Protein AF-A0A2U2AJS0-F1 (afdb_monomer)

Foldseek 3Di:
DDDQQPDWDWDQDPPPRDTDTDGLVVCLVPQWDADPPPRDIDGHPNVVVVVVVVVVVVVVVVVVVVVVVPDD

Mean predicted aligned error: 8.59 Å

Radius of gyration: 16.09 Å; Cα contacts (8 Å, |Δi|>4): 70; chains: 1; bounding box: 41×34×31 Å

Structure (mmCIF, N/CA/C/O backbone):
data_AF-A0A2U2AJS0-F1
#
_entry.id   AF-A0A2U2AJS0-F1
#
loop_
_atom_site.group_PDB
_atom_site.id
_atom_site.type_symbol
_atom_site.label_atom_id
_atom_site.label_alt_id
_atom_site.label_comp_id
_atom_site.label_asym_id
_atom_site.label_entity_id
_atom_site.label_seq_id
_atom_site.pdbx_PDB_ins_code
_atom_site.Cartn_x
_atom_site.Cartn_y
_atom_site.Cartn_z
_atom_site.occupancy
_atom_site.B_iso_or_equiv
_atom_site.auth_seq_id
_atom_site.auth_comp_id
_atom_site.auth_asym_id
_atom_site.auth_atom_id
_atom_site.pdbx_PDB_model_num
ATOM 1 N N . MET A 1 1 ? -21.356 5.413 7.019 1.00 49.38 1 MET A N 1
ATOM 2 C CA . MET A 1 1 ? -19.917 5.675 7.238 1.00 49.38 1 MET A CA 1
ATOM 3 C C . MET A 1 1 ? -19.251 5.647 5.875 1.00 49.38 1 MET A C 1
ATOM 5 O O . MET A 1 1 ? -19.680 4.84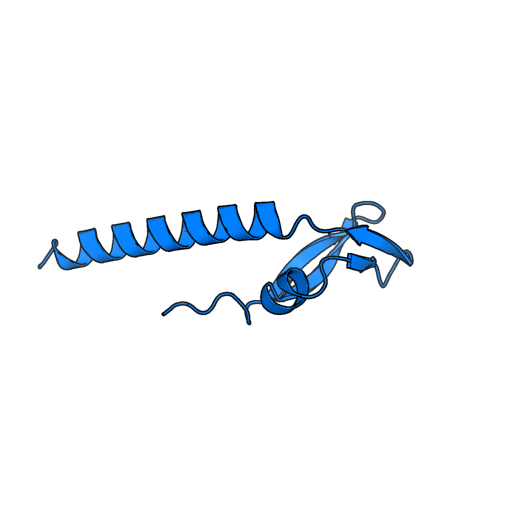2 5.060 1.00 49.38 1 MET A O 1
ATOM 9 N N . LEU A 1 2 ? -18.300 6.540 5.595 1.00 58.00 2 LEU A N 1
ATOM 10 C CA . LEU A 1 2 ? -17.498 6.449 4.371 1.00 58.00 2 LEU A CA 1
ATOM 11 C C . LEU A 1 2 ? -16.584 5.229 4.520 1.00 58.00 2 LEU A C 1
ATOM 13 O O . LEU A 1 2 ? -15.776 5.193 5.440 1.00 58.00 2 LEU A O 1
ATOM 17 N N . ASN A 1 3 ? -16.771 4.206 3.687 1.00 66.50 3 ASN A N 1
ATOM 18 C CA . ASN A 1 3 ? -15.890 3.044 3.658 1.00 66.50 3 ASN A CA 1
ATOM 19 C C . ASN A 1 3 ? -14.837 3.283 2.574 1.00 66.50 3 ASN A C 1
ATOM 21 O O . ASN A 1 3 ? -15.121 3.160 1.388 1.00 66.50 3 ASN A O 1
ATOM 25 N N . LEU A 1 4 ? -13.636 3.672 2.993 1.00 71.12 4 LEU A N 1
ATOM 26 C CA . LEU A 1 4 ? -12.541 3.994 2.080 1.00 71.12 4 LEU A CA 1
ATOM 27 C C . LEU A 1 4 ? -11.797 2.740 1.596 1.00 71.12 4 LEU A C 1
ATOM 29 O O . LEU A 1 4 ? -10.930 2.846 0.739 1.00 71.12 4 LEU A O 1
ATOM 33 N N . ASN A 1 5 ? -12.105 1.555 2.138 1.00 74.25 5 ASN A N 1
ATOM 34 C CA . ASN A 1 5 ? -11.367 0.335 1.807 1.00 74.25 5 ASN A CA 1
ATOM 35 C C . ASN A 1 5 ? -11.609 -0.127 0.368 1.00 74.25 5 ASN A C 1
ATOM 37 O O . ASN A 1 5 ? -10.690 -0.683 -0.222 1.00 74.25 5 ASN A O 1
ATOM 41 N N . ASP A 1 6 ? -12.801 0.126 -0.175 1.00 78.88 6 ASP A N 1
ATOM 42 C CA . ASP A 1 6 ? -13.195 -0.289 -1.526 1.00 78.88 6 ASP A CA 1
ATOM 43 C C . ASP A 1 6 ? -12.913 0.791 -2.580 1.00 78.88 6 ASP A C 1
ATOM 45 O O . ASP A 1 6 ? -13.154 0.580 -3.767 1.00 78.88 6 ASP A O 1
ATOM 49 N N . MET A 1 7 ? -12.409 1.961 -2.166 1.00 76.81 7 MET A N 1
ATOM 50 C CA . MET A 1 7 ? -12.053 3.002 -3.120 1.00 76.81 7 MET A CA 1
ATOM 51 C C . MET A 1 7 ? -10.715 2.680 -3.789 1.00 76.81 7 MET A C 1
ATOM 53 O O . MET A 1 7 ? -9.711 2.504 -3.087 1.00 76.81 7 MET A O 1
ATOM 57 N N . PRO A 1 8 ? -10.687 2.620 -5.133 1.00 81.75 8 PRO A N 1
ATOM 58 C CA . PRO A 1 8 ? -9.445 2.511 -5.870 1.00 81.75 8 PRO A CA 1
ATOM 59 C C . PRO A 1 8 ? -8.669 3.824 -5.746 1.00 81.75 8 PRO A C 1
ATOM 61 O O . PRO A 1 8 ? -9.232 4.914 -5.863 1.00 81.75 8 PRO A O 1
ATOM 64 N N . ILE A 1 9 ? -7.369 3.708 -5.514 1.00 83.44 9 ILE A N 1
ATOM 65 C CA . ILE A 1 9 ? -6.414 4.806 -5.568 1.00 83.44 9 ILE A CA 1
ATOM 66 C C . ILE A 1 9 ? -5.396 4.523 -6.667 1.00 83.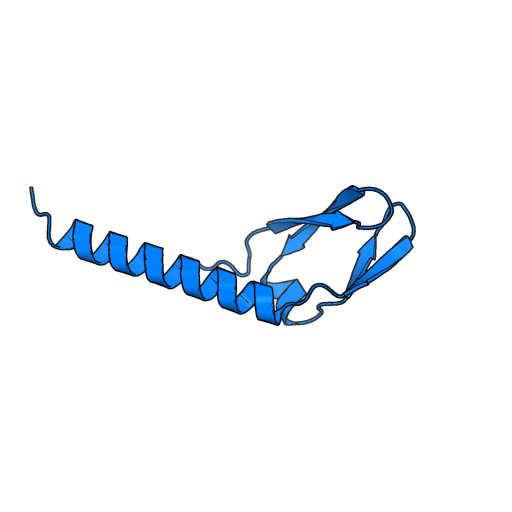44 9 ILE A C 1
ATOM 68 O O . ILE A 1 9 ? -5.019 3.377 -6.908 1.00 83.44 9 ILE A O 1
ATOM 72 N N . GLU A 1 10 ? -4.956 5.580 -7.341 1.00 87.38 10 GLU A N 1
ATOM 73 C CA . GLU A 1 10 ? -3.900 5.487 -8.343 1.00 87.38 10 GLU A CA 1
ATOM 74 C C . GLU A 1 10 ? -2.547 5.710 -7.671 1.00 87.38 10 GLU A C 1
ATOM 76 O O . GLU A 1 10 ? -2.271 6.794 -7.154 1.00 87.38 10 GLU A O 1
ATOM 81 N N . ILE A 1 11 ? -1.693 4.693 -7.694 1.00 85.62 11 ILE A N 1
ATOM 82 C CA . ILE A 1 11 ? -0.338 4.763 -7.155 1.00 85.62 11 ILE A CA 1
ATOM 83 C C . ILE A 1 11 ? 0.644 4.786 -8.324 1.00 85.62 11 ILE A C 1
ATOM 85 O O . ILE A 1 11 ? 0.690 3.826 -9.095 1.00 85.62 11 ILE A O 1
ATOM 89 N N . PRO A 1 12 ? 1.438 5.854 -8.490 1.00 88.06 12 PRO A N 1
ATOM 90 C CA . PRO A 1 12 ? 2.469 5.876 -9.512 1.00 88.06 12 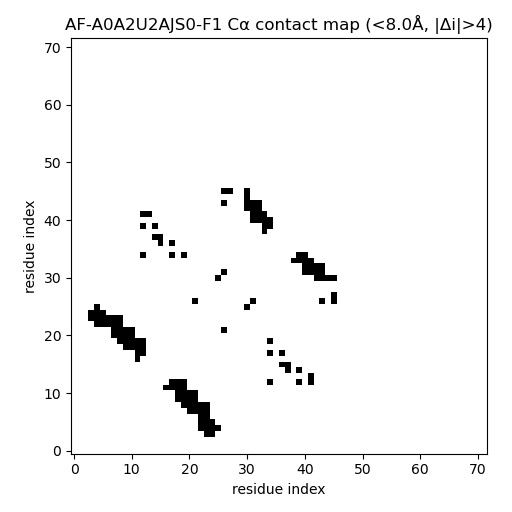PRO A CA 1
ATOM 91 C C . PRO A 1 12 ? 3.595 4.903 -9.149 1.00 88.06 12 PRO A C 1
ATOM 93 O O . PRO A 1 12 ? 4.087 4.885 -8.021 1.00 88.06 12 PRO A O 1
ATOM 96 N N . C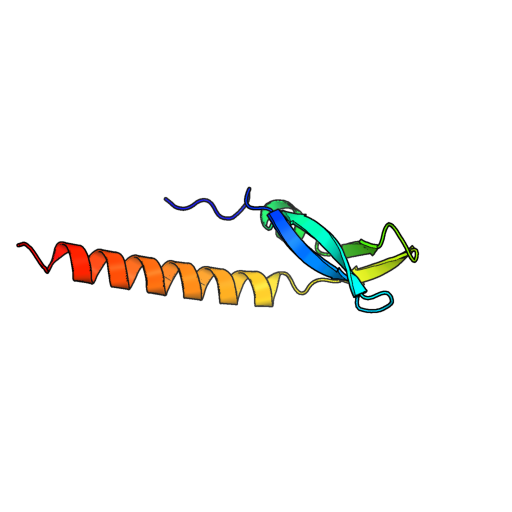YS A 1 13 ? 4.032 4.109 -10.123 1.00 88.56 13 CYS A N 1
ATOM 97 C CA . CYS A 1 13 ? 5.250 3.325 -10.011 1.00 88.56 13 CYS A CA 1
ATOM 98 C C . CYS A 1 13 ? 6.458 4.276 -9.910 1.00 88.56 13 CYS A C 1
ATOM 100 O O . CYS A 1 13 ? 6.604 5.142 -10.772 1.00 88.56 13 CYS A O 1
ATOM 102 N N . PRO A 1 14 ? 7.348 4.117 -8.918 1.00 88.44 14 PRO A N 1
ATOM 103 C CA . PRO A 1 14 ? 8.502 5.003 -8.740 1.00 88.44 14 PRO A CA 1
ATOM 104 C C . PRO A 1 14 ? 9.567 4.862 -9.840 1.00 88.44 14 PRO A C 1
ATOM 106 O O . PRO A 1 14 ? 10.411 5.740 -9.972 1.00 88.44 14 PRO A O 1
ATOM 109 N N . ASP A 1 15 ? 9.526 3.778 -10.619 1.00 92.25 15 ASP A N 1
ATOM 110 C CA . ASP A 1 15 ? 10.488 3.496 -11.687 1.00 92.25 15 ASP A CA 1
ATOM 111 C C . ASP A 1 15 ? 10.001 4.009 -13.054 1.00 92.25 15 ASP A C 1
ATOM 113 O O . ASP A 1 15 ? 10.651 4.836 -13.687 1.00 92.25 15 ASP A O 1
ATOM 117 N N . CYS A 1 16 ? 8.804 3.596 -13.490 1.00 92.44 16 CYS A N 1
ATOM 118 C CA . CYS A 1 16 ? 8.279 3.945 -14.818 1.00 92.44 16 CYS A CA 1
ATOM 119 C C . CYS A 1 16 ? 7.151 4.992 -14.812 1.00 92.44 16 CYS A C 1
ATOM 121 O O . CYS A 1 16 ? 6.612 5.321 -15.868 1.00 92.44 16 CYS A O 1
ATOM 123 N N . SER A 1 17 ? 6.751 5.504 -13.640 1.00 90.81 17 SER A N 1
ATOM 124 C CA . SER A 1 17 ? 5.620 6.436 -13.454 1.00 90.81 17 SER A CA 1
ATOM 125 C C . SER A 1 17 ? 4.248 5.920 -13.912 1.00 90.81 17 SER A C 1
ATOM 127 O O . SER A 1 17 ? 3.269 6.668 -13.904 1.00 90.81 17 SER A O 1
ATOM 129 N N . HIS A 1 18 ? 4.133 4.639 -14.277 1.00 91.50 18 HIS A N 1
ATOM 130 C CA . HIS A 1 18 ? 2.849 4.039 -14.619 1.00 91.50 18 HIS A CA 1
ATOM 131 C C . HIS A 1 18 ? 1.931 3.998 -13.396 1.00 91.50 18 HIS A C 1
ATOM 133 O O . HIS A 1 18 ? 2.360 3.638 -12.301 1.00 91.50 18 HIS A O 1
ATOM 139 N N . LYS A 1 19 ? 0.660 4.350 -13.582 1.00 89.38 19 LYS A N 1
ATOM 140 C CA . LYS A 1 19 ? -0.322 4.383 -12.500 1.00 89.38 19 LYS A CA 1
ATOM 141 C C . LYS A 1 19 ? -0.925 3.003 -12.282 1.00 89.38 19 LYS A C 1
ATOM 143 O O . LYS A 1 19 ? -1.519 2.430 -13.187 1.00 89.38 19 LYS A O 1
ATOM 148 N N . ILE A 1 20 ? -0.801 2.501 -11.065 1.00 89.12 20 ILE A N 1
ATOM 149 C CA . ILE A 1 20 ? -1.375 1.235 -10.628 1.00 89.12 20 ILE A CA 1
ATOM 150 C C . ILE A 1 20 ? -2.652 1.559 -9.859 1.00 89.12 20 ILE A C 1
ATOM 152 O O . ILE A 1 20 ? -2.609 2.288 -8.871 1.00 89.12 20 ILE A O 1
ATOM 156 N N . SER A 1 21 ? -3.787 1.044 -10.327 1.00 89.25 21 SER A N 1
ATOM 157 C CA . SER A 1 21 ? -5.058 1.170 -9.614 1.00 89.25 21 SER A CA 1
ATOM 158 C C . SER A 1 21 ? -5.150 0.066 -8.570 1.00 89.25 21 SER A C 1
ATOM 160 O O . SER A 1 21 ? -5.239 -1.103 -8.934 1.00 89.25 21 SER A O 1
ATOM 162 N N . GLU A 1 22 ? -5.162 0.428 -7.290 1.00 86.94 22 GLU A N 1
ATOM 163 C CA . GLU A 1 22 ? -5.290 -0.542 -6.204 1.00 86.94 22 GLU A CA 1
ATOM 164 C C . GLU A 1 22 ? -6.179 -0.020 -5.072 1.00 86.94 22 GLU A C 1
ATOM 166 O O . GLU A 1 22 ? -6.339 1.184 -4.892 1.00 86.94 22 GLU A O 1
ATOM 171 N N . THR A 1 23 ? -6.794 -0.915 -4.303 1.00 86.88 23 THR A N 1
ATOM 172 C CA . THR A 1 23 ? -7.667 -0.519 -3.190 1.00 86.88 23 THR A CA 1
ATOM 173 C C . THR A 1 23 ? -6.896 -0.326 -1.887 1.00 86.88 23 THR A C 1
ATOM 175 O O . THR A 1 23 ? -5.970 -1.071 -1.556 1.00 86.88 23 THR A O 1
ATOM 178 N N . ILE A 1 24 ? -7.335 0.633 -1.068 1.00 81.44 24 ILE A N 1
ATOM 179 C CA . ILE A 1 24 ? -6.789 0.838 0.285 1.00 81.44 24 ILE A CA 1
ATOM 180 C C . ILE A 1 24 ? -6.920 -0.441 1.129 1.00 81.44 24 ILE A C 1
ATOM 182 O O . ILE A 1 24 ? -6.036 -0.753 1.931 1.00 81.44 24 ILE A O 1
ATOM 186 N N . GLY A 1 25 ? -8.013 -1.193 0.960 1.00 82.56 25 GLY A N 1
ATOM 187 C CA . GLY A 1 25 ? -8.228 -2.467 1.642 1.00 82.56 25 GLY A CA 1
ATOM 188 C C . GLY A 1 25 ? -7.149 -3.503 1.319 1.00 82.56 25 GLY A C 1
ATOM 189 O O . GLY A 1 25 ? -6.649 -4.161 2.236 1.00 82.56 25 GLY A O 1
ATOM 190 N N . ASN A 1 26 ? -6.749 -3.606 0.048 1.00 82.75 26 ASN A N 1
ATOM 191 C CA . ASN A 1 26 ? -5.668 -4.491 -0.386 1.00 82.75 26 ASN A CA 1
ATOM 192 C C . ASN A 1 26 ? -4.317 -4.026 0.153 1.00 82.75 26 ASN A C 1
ATOM 194 O O . ASN A 1 26 ? -3.613 -4.827 0.759 1.00 82.75 26 ASN A O 1
ATOM 198 N N . LEU A 1 27 ? -4.004 -2.732 0.060 1.00 82.25 27 LEU A N 1
ATOM 199 C CA . LEU A 1 27 ? -2.730 -2.170 0.534 1.00 82.25 27 LEU A CA 1
ATOM 200 C C . LEU A 1 27 ? -2.523 -2.332 2.044 1.00 82.25 27 LEU A C 1
ATOM 202 O O . LEU A 1 27 ? -1.399 -2.513 2.508 1.00 82.25 27 LEU A O 1
ATOM 206 N N . LYS A 1 28 ? -3.608 -2.311 2.829 1.00 76.94 28 LYS A N 1
ATOM 207 C CA . LYS A 1 28 ? -3.560 -2.603 4.272 1.00 76.94 28 LYS A CA 1
ATOM 208 C C . LYS A 1 28 ? -3.178 -4.054 4.573 1.00 76.94 28 LYS A C 1
ATOM 210 O O . LYS A 1 28 ? -2.577 -4.296 5.616 1.00 76.94 28 LYS A O 1
ATOM 215 N N . LYS A 1 29 ? -3.573 -5.004 3.717 1.00 82.38 29 LYS A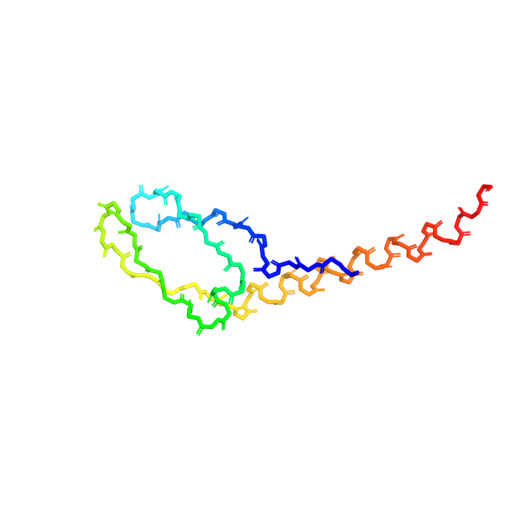 N 1
ATOM 216 C CA . LYS A 1 29 ? -3.308 -6.444 3.888 1.00 82.38 29 LYS A CA 1
ATOM 217 C C . LYS A 1 29 ? -1.976 -6.856 3.269 1.00 82.38 29 LYS A C 1
ATOM 219 O O . LYS A 1 29 ? -1.236 -7.619 3.878 1.00 82.38 29 LYS A O 1
ATOM 224 N N . ASN A 1 30 ? -1.690 -6.350 2.075 1.00 83.00 30 ASN A N 1
ATOM 225 C CA . ASN A 1 30 ? -0.477 -6.601 1.321 1.00 83.00 30 ASN A CA 1
ATOM 226 C C . ASN A 1 30 ? 0.071 -5.267 0.778 1.00 83.00 30 ASN A C 1
ATOM 228 O O . ASN A 1 30 ? -0.412 -4.776 -0.241 1.00 83.00 30 ASN A O 1
ATOM 232 N N . PRO A 1 31 ? 1.059 -4.658 1.456 1.00 83.25 31 PRO A N 1
ATOM 233 C CA . PRO A 1 31 ? 1.617 -3.367 1.060 1.00 83.25 31 PRO A CA 1
ATOM 234 C C . PRO A 1 31 ? 2.596 -3.456 -0.119 1.00 83.25 31 PRO A C 1
ATOM 236 O O . PRO A 1 31 ? 3.108 -2.428 -0.554 1.00 83.25 31 PRO A O 1
ATOM 239 N N . THR A 1 32 ? 2.919 -4.655 -0.603 1.00 88.00 32 THR A N 1
ATOM 240 C CA . THR A 1 32 ? 3.853 -4.836 -1.716 1.00 88.00 32 THR A CA 1
ATOM 241 C C . THR A 1 32 ? 3.092 -4.818 -3.032 1.00 88.00 32 THR A C 1
ATOM 243 O O . THR A 1 32 ? 2.206 -5.644 -3.245 1.00 88.00 32 THR A O 1
ATOM 246 N N . LEU A 1 33 ? 3.465 -3.896 -3.915 1.00 88.12 33 LEU A N 1
ATOM 247 C CA . LEU A 1 33 ? 2.958 -3.809 -5.276 1.00 88.12 33 LEU A CA 1
ATOM 248 C C . LEU A 1 33 ? 4.046 -4.177 -6.268 1.00 88.12 33 LEU A C 1
ATOM 250 O O . LEU A 1 33 ? 5.210 -3.824 -6.090 1.00 88.12 33 LEU A O 1
ATOM 254 N N . GLU A 1 34 ? 3.636 -4.837 -7.341 1.00 91.19 34 GLU A N 1
ATOM 255 C CA . GLU A 1 34 ? 4.455 -5.051 -8.523 1.00 91.19 34 GLU A CA 1
ATOM 256 C C . GLU A 1 34 ? 3.889 -4.214 -9.663 1.00 91.19 34 GLU A C 1
ATOM 258 O O . GLU A 1 34 ? 2.686 -4.237 -9.931 1.00 91.19 34 GLU A O 1
ATOM 263 N N . CYS A 1 35 ? 4.748 -3.448 -10.331 1.00 91.38 35 CYS A N 1
ATOM 264 C CA . CYS A 1 35 ? 4.329 -2.719 -11.511 1.00 91.38 35 CYS A CA 1
ATOM 265 C C . CYS A 1 35 ? 4.107 -3.687 -12.683 1.00 91.38 35 CYS A C 1
ATOM 267 O O . CYS A 1 35 ? 5.068 -4.319 -13.117 1.00 91.38 35 CYS A O 1
ATOM 269 N N . PRO A 1 36 ? 2.904 -3.741 -13.286 1.00 90.81 36 PRO A N 1
ATOM 270 C CA . PRO A 1 36 ? 2.632 -4.637 -14.411 1.00 90.81 36 PRO A CA 1
ATOM 271 C C . PRO A 1 36 ? 3.349 -4.227 -15.709 1.00 90.81 36 PRO A C 1
ATOM 273 O O . PRO A 1 36 ? 3.313 -4.969 -16.685 1.00 90.81 36 PRO A O 1
ATOM 276 N N . VAL A 1 37 ? 3.967 -3.038 -15.744 1.00 92.56 37 VAL A N 1
ATOM 277 C CA . VAL A 1 37 ? 4.643 -2.497 -16.933 1.00 92.56 37 VAL A CA 1
ATOM 278 C C . VAL A 1 37 ? 6.148 -2.728 -16.886 1.00 92.56 37 VAL A C 1
ATOM 280 O O . VAL A 1 37 ? 6.707 -3.242 -17.849 1.00 92.56 37 VAL A O 1
ATOM 283 N N . CYS A 1 38 ? 6.815 -2.354 -15.790 1.00 92.19 38 CYS A N 1
ATOM 284 C CA . CYS A 1 38 ? 8.271 -2.498 -15.671 1.00 92.19 38 CYS A CA 1
ATOM 285 C C . CYS A 1 38 ? 8.715 -3.655 -14.764 1.00 92.19 38 CYS A C 1
ATOM 287 O O . CYS A 1 38 ? 9.908 -3.926 -14.675 1.00 92.19 38 CYS A O 1
ATOM 289 N N . GLY A 1 39 ? 7.786 -4.326 -14.075 1.00 92.50 39 GLY A N 1
ATOM 290 C CA . GLY A 1 39 ? 8.101 -5.391 -13.117 1.00 92.50 39 GLY A CA 1
ATOM 291 C C . GLY A 1 39 ? 8.722 -4.894 -11.807 1.00 92.50 39 GLY A C 1
ATOM 292 O O . GLY A 1 39 ? 9.106 -5.701 -10.964 1.00 92.50 39 GLY A O 1
ATOM 293 N N . PHE A 1 40 ? 8.838 -3.575 -11.605 1.00 92.12 40 PHE A N 1
ATOM 294 C CA . PHE A 1 40 ? 9.404 -3.024 -10.376 1.00 92.12 40 PHE A CA 1
ATOM 295 C C . PHE A 1 40 ? 8.493 -3.323 -9.183 1.00 92.12 40 PHE A C 1
ATOM 297 O O . PHE A 1 40 ? 7.332 -2.900 -9.159 1.00 92.12 40 PHE A O 1
ATOM 304 N N . GLN A 1 41 ? 9.029 -4.028 -8.187 1.00 92.00 41 GLN A N 1
ATOM 305 C CA . GLN A 1 41 ? 8.348 -4.278 -6.922 1.00 92.00 41 GLN A CA 1
ATOM 306 C C . GLN A 1 41 ? 8.701 -3.202 -5.902 1.00 92.00 41 GLN A C 1
ATOM 308 O O . GLN A 1 41 ? 9.871 -2.924 -5.644 1.00 92.00 41 GLN A O 1
ATOM 313 N N . PHE A 1 42 ? 7.682 -2.614 -5.286 1.00 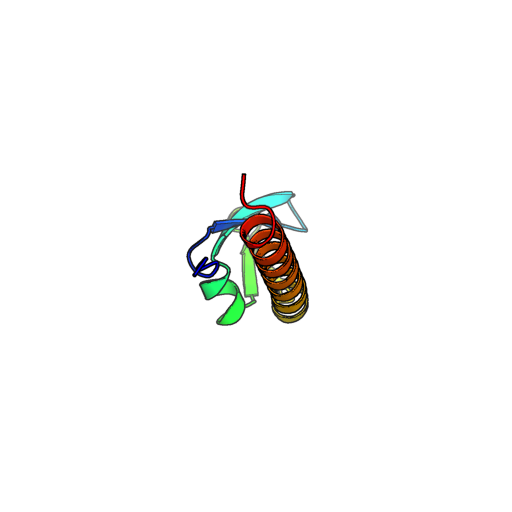88.38 42 PHE A N 1
ATOM 314 C CA . PHE A 1 42 ? 7.852 -1.589 -4.269 1.00 88.38 42 PHE A CA 1
ATOM 315 C C . PHE A 1 42 ? 6.833 -1.737 -3.152 1.00 88.38 42 PHE A C 1
ATOM 317 O O . PHE A 1 42 ? 5.704 -2.188 -3.345 1.00 88.38 42 PHE A O 1
ATOM 324 N N . LYS A 1 43 ? 7.252 -1.349 -1.949 1.00 86.69 43 LYS A N 1
ATOM 325 C CA . LYS A 1 43 ? 6.404 -1.384 -0.766 1.00 86.69 43 LYS A CA 1
ATOM 326 C C . LYS A 1 43 ? 5.774 -0.016 -0.559 1.00 86.69 43 LYS A C 1
ATOM 328 O O . LYS A 1 43 ? 6.473 0.973 -0.361 1.00 86.69 43 LYS A O 1
ATOM 333 N N . VAL A 1 44 ? 4.453 0.024 -0.562 1.00 81.38 44 VAL A N 1
ATOM 334 C CA . VAL A 1 44 ? 3.679 1.192 -0.156 1.00 81.38 44 VAL A CA 1
ATOM 335 C C . VAL A 1 44 ? 3.644 1.216 1.368 1.00 81.38 44 VAL A C 1
ATOM 337 O O . VAL A 1 44 ? 3.275 0.226 2.003 1.00 81.38 44 VAL A O 1
ATOM 340 N N . ASN A 1 45 ? 4.038 2.331 1.982 1.00 75.81 45 ASN A N 1
ATOM 341 C CA . ASN A 1 45 ? 3.943 2.478 3.430 1.00 75.81 45 ASN A CA 1
ATOM 342 C C . ASN A 1 45 ? 2.468 2.614 3.844 1.00 75.81 45 ASN A C 1
ATOM 344 O O . ASN A 1 45 ? 1.898 3.704 3.895 1.00 75.81 45 ASN A O 1
ATOM 348 N N . ALA A 1 46 ? 1.829 1.475 4.110 1.00 69.69 46 ALA A N 1
ATOM 349 C CA . ALA A 1 46 ? 0.423 1.420 4.482 1.00 69.69 46 ALA A CA 1
ATOM 350 C C . ALA A 1 46 ? 0.128 2.119 5.819 1.00 69.69 46 ALA A C 1
ATOM 352 O O . ALA A 1 46 ? -1.029 2.455 6.071 1.00 69.69 46 ALA A O 1
ATOM 353 N N . ASP A 1 47 ? 1.130 2.345 6.673 1.00 70.19 47 ASP A N 1
ATOM 354 C CA . ASP A 1 47 ? 0.936 3.012 7.960 1.00 70.19 47 ASP A CA 1
ATOM 355 C C . ASP A 1 47 ? 0.824 4.535 7.795 1.00 70.19 47 ASP A C 1
ATOM 357 O O . ASP A 1 47 ? -0.144 5.116 8.285 1.00 70.19 47 ASP A O 1
ATOM 361 N N . GLU A 1 48 ? 1.679 5.160 6.978 1.00 69.50 48 GLU A N 1
ATOM 362 C CA . GLU A 1 48 ? 1.513 6.571 6.571 1.00 69.50 48 GLU A CA 1
ATOM 363 C C . GLU A 1 48 ? 0.186 6.805 5.832 1.00 69.50 48 GLU A C 1
ATOM 365 O O . GLU A 1 48 ? -0.493 7.821 6.028 1.00 69.50 48 GLU A O 1
ATOM 370 N N . LEU A 1 49 ? -0.234 5.830 5.018 1.00 71.69 49 LEU A N 1
ATOM 371 C CA . LEU A 1 49 ? -1.515 5.884 4.321 1.00 71.69 49 LEU A CA 1
ATOM 372 C C . LEU A 1 49 ? -2.694 5.827 5.309 1.00 71.69 49 LEU A C 1
ATOM 374 O O . LEU A 1 49 ? -3.641 6.604 5.185 1.00 71.69 49 LEU A O 1
ATOM 378 N N . LYS A 1 50 ? -2.640 4.945 6.319 1.00 71.44 50 LYS A N 1
ATOM 379 C CA . LYS A 1 50 ? -3.664 4.855 7.378 1.00 71.44 50 LYS A CA 1
ATOM 380 C C . LYS A 1 50 ? -3.766 6.146 8.182 1.00 71.44 50 LYS A C 1
ATOM 382 O O . LYS A 1 50 ? -4.883 6.567 8.477 1.00 71.44 50 LYS A O 1
ATOM 387 N N . GLU A 1 51 ? -2.645 6.757 8.551 1.00 75.25 51 GLU A N 1
ATOM 388 C CA . GLU A 1 51 ? -2.640 8.006 9.320 1.00 75.25 5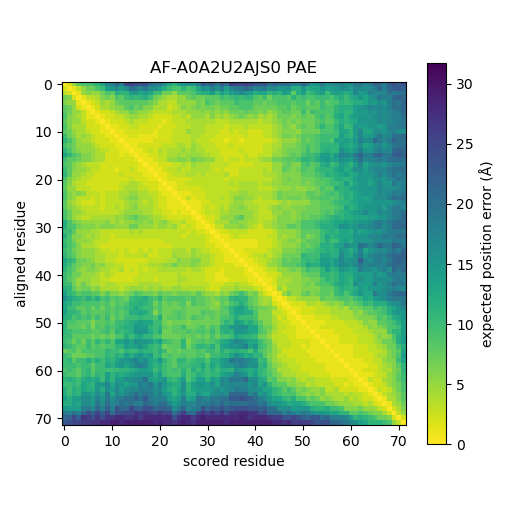1 GLU A CA 1
ATOM 389 C C . GLU A 1 51 ? -3.241 9.167 8.526 1.00 75.25 51 GLU A C 1
ATOM 391 O O . GLU A 1 51 ? -4.103 9.892 9.035 1.00 75.25 51 GLU A O 1
ATOM 396 N N . SER A 1 52 ? -2.866 9.290 7.252 1.00 73.44 52 SER A N 1
ATOM 397 C CA . SER A 1 52 ? -3.410 10.306 6.346 1.00 73.44 52 SER A CA 1
ATOM 398 C C . SER A 1 52 ? -4.918 10.128 6.136 1.00 73.44 52 SER A C 1
ATOM 400 O O . SER A 1 52 ? -5.688 11.086 6.224 1.00 73.44 52 SER A O 1
ATOM 402 N N . ILE A 1 53 ? -5.368 8.882 5.951 1.00 77.81 53 ILE A N 1
ATOM 403 C CA . ILE A 1 53 ? -6.789 8.534 5.838 1.00 77.81 53 ILE A CA 1
ATOM 404 C C . ILE A 1 53 ? -7.554 8.869 7.122 1.00 77.81 53 ILE A C 1
ATOM 406 O O . ILE A 1 53 ? -8.599 9.514 7.066 1.00 77.81 53 ILE A O 1
ATOM 410 N N . LYS A 1 54 ? -7.035 8.463 8.285 1.00 79.56 54 LYS A N 1
ATOM 411 C CA . LYS A 1 54 ? -7.662 8.730 9.586 1.00 79.56 54 LYS A CA 1
ATOM 412 C C . LYS A 1 54 ? -7.805 10.232 9.829 1.00 79.56 54 LYS A C 1
ATOM 414 O O . LYS A 1 54 ? -8.825 10.682 10.348 1.00 79.56 54 LYS A O 1
ATOM 419 N N . SER A 1 55 ? -6.806 11.005 9.413 1.00 79.06 55 SER A N 1
ATOM 420 C CA . SER A 1 55 ? -6.828 12.466 9.491 1.00 79.06 55 SER A CA 1
ATOM 421 C C . SER A 1 55 ? -7.929 13.051 8.601 1.00 79.06 55 SER A C 1
ATOM 423 O O . SER A 1 55 ? -8.732 13.857 9.070 1.00 79.06 55 SER A O 1
ATOM 425 N N . ALA A 1 56 ? -8.056 12.576 7.357 1.00 77.31 56 ALA A N 1
ATOM 426 C CA . ALA A 1 56 ? -9.138 12.976 6.457 1.00 77.31 56 ALA A CA 1
ATOM 427 C C . ALA A 1 56 ? -10.533 12.602 7.003 1.00 77.31 56 ALA A C 1
ATOM 429 O O . ALA A 1 56 ? -11.450 13.426 6.979 1.00 77.31 56 ALA A O 1
ATOM 430 N N . GLU A 1 57 ? -10.703 11.399 7.564 1.00 81.25 57 GLU A N 1
ATOM 431 C CA . GLU A 1 57 ? -11.950 10.974 8.217 1.00 81.25 57 GLU A CA 1
ATOM 432 C C . GLU A 1 57 ? -12.310 11.870 9.412 1.00 81.25 57 GLU A C 1
ATOM 434 O O . GLU A 1 57 ? -13.477 12.235 9.585 1.00 81.25 57 GLU A O 1
ATOM 439 N N . MET A 1 58 ? -11.326 12.259 10.231 1.00 82.38 58 MET A N 1
ATOM 440 C CA . MET A 1 58 ? -11.535 13.191 11.343 1.00 82.38 58 MET A CA 1
ATOM 441 C C . MET A 1 58 ? -11.986 14.567 10.852 1.00 82.38 58 MET A C 1
ATOM 443 O O . MET A 1 58 ? -12.979 15.087 11.363 1.00 82.38 58 MET A O 1
ATOM 447 N N . MET A 1 59 ? -11.319 15.127 9.839 1.00 80.44 59 MET A N 1
ATOM 448 C CA . MET A 1 59 ? -11.686 16.423 9.256 1.00 80.44 59 MET A CA 1
ATOM 449 C C . MET A 1 59 ? -13.112 16.404 8.690 1.00 80.44 59 MET A C 1
ATOM 451 O O . MET A 1 59 ? -13.902 17.307 8.964 1.00 80.44 59 MET A O 1
ATOM 455 N N . LEU A 1 60 ? -13.488 15.347 7.963 1.00 82.44 60 LEU A N 1
ATOM 456 C CA . LEU A 1 60 ? -14.843 15.186 7.424 1.00 82.44 60 LEU A CA 1
ATOM 457 C C . LEU A 1 60 ? -15.901 15.064 8.530 1.00 82.44 60 LEU A C 1
ATOM 459 O O . LEU A 1 60 ? -16.986 15.638 8.420 1.00 82.44 60 LEU A O 1
ATOM 4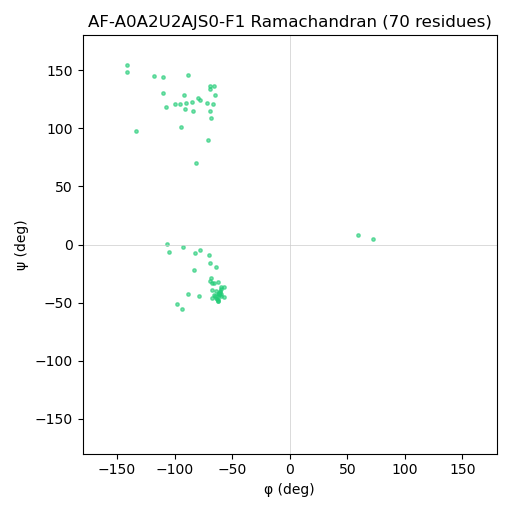63 N N . ASN A 1 61 ? -15.596 14.347 9.614 1.00 81.94 61 ASN A N 1
ATOM 464 C CA . ASN A 1 61 ? -16.495 14.237 10.761 1.00 81.94 61 ASN A CA 1
ATOM 465 C C . ASN A 1 61 ? -16.651 15.568 11.507 1.00 81.94 61 ASN A C 1
ATOM 467 O O . ASN A 1 61 ? -17.769 15.909 11.900 1.00 81.94 61 ASN A O 1
ATOM 471 N N . GLN A 1 62 ? -15.570 16.337 11.664 1.00 83.12 62 GLN A N 1
ATOM 472 C CA . GLN A 1 62 ? -15.617 17.682 12.242 1.00 83.12 62 GLN A CA 1
ATOM 473 C C . GLN A 1 62 ? -16.466 18.624 11.387 1.00 83.12 62 GLN A C 1
ATOM 475 O O . GLN A 1 62 ? -17.384 19.253 11.910 1.00 83.12 62 GLN A O 1
ATOM 480 N N . LEU A 1 63 ? -16.240 18.653 10.069 1.00 82.75 63 LEU A N 1
ATOM 481 C CA . LEU A 1 63 ? -17.051 19.435 9.132 1.00 82.75 63 LEU A CA 1
ATOM 482 C C . LEU A 1 63 ? -18.531 19.050 9.216 1.00 82.75 63 LEU A C 1
ATOM 484 O O . LEU A 1 63 ? -19.395 19.918 9.321 1.00 82.75 63 LEU A O 1
ATOM 488 N N . ARG A 1 64 ? -18.842 17.749 9.247 1.00 81.81 64 ARG A N 1
ATOM 489 C CA . ARG A 1 64 ? -20.217 17.261 9.416 1.00 81.81 64 ARG A CA 1
ATOM 490 C C . ARG A 1 64 ? -20.840 17.714 10.738 1.00 81.81 64 ARG A C 1
ATOM 492 O O . ARG A 1 64 ? -22.028 18.027 10.761 1.00 81.81 64 ARG A O 1
ATOM 499 N N . GLY A 1 65 ? -20.077 17.717 11.830 1.00 81.06 65 GLY A N 1
ATOM 500 C CA . GLY A 1 65 ? -20.522 18.229 13.128 1.00 81.06 65 GLY A CA 1
ATOM 501 C C . GLY A 1 65 ? -20.851 19.720 13.070 1.00 81.06 65 GLY A C 1
ATOM 502 O O . GLY A 1 65 ? -21.934 20.125 13.487 1.00 81.06 65 GLY A O 1
ATOM 503 N N . SER A 1 66 ? -19.971 20.517 12.463 1.00 79.50 66 SER A N 1
ATOM 504 C CA . SER A 1 66 ? -20.179 21.955 12.263 1.00 79.50 66 SER A CA 1
ATOM 505 C C . SER A 1 66 ? -21.407 22.253 11.399 1.00 79.50 66 SER A C 1
ATOM 507 O O . SER A 1 66 ? -22.207 23.114 11.754 1.00 79.50 66 SER A O 1
ATOM 509 N N . LEU A 1 67 ? -21.623 21.494 10.319 1.00 79.81 67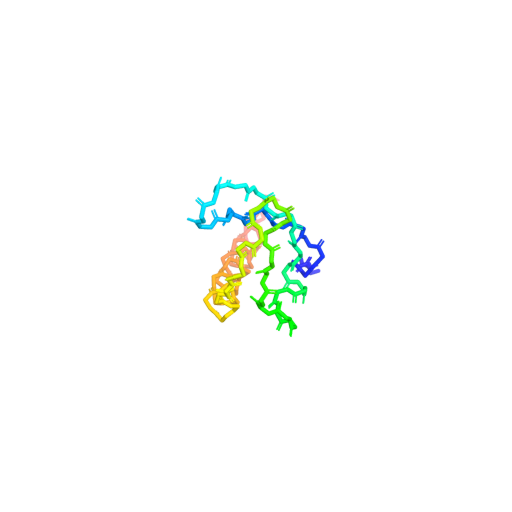 LEU A N 1
ATOM 510 C CA . LEU A 1 67 ? -22.801 21.637 9.452 1.00 79.81 67 LEU A CA 1
ATOM 511 C C . LEU A 1 67 ? -24.112 21.243 10.148 1.00 79.81 67 LEU A C 1
ATOM 513 O O . LEU A 1 67 ? -25.144 21.843 9.883 1.00 79.81 67 LEU A O 1
ATOM 517 N N . LYS A 1 68 ? -24.095 20.267 11.066 1.00 74.06 68 LYS A N 1
ATOM 518 C CA . LYS A 1 68 ? -25.278 19.925 11.879 1.00 74.06 68 LYS A CA 1
ATOM 519 C C . LYS A 1 68 ? -25.652 21.023 12.878 1.00 74.06 68 LYS A C 1
ATOM 521 O O . LYS A 1 68 ? -26.823 21.131 13.232 1.00 74.06 68 LYS A O 1
ATOM 526 N N . ASN A 1 69 ? -24.671 21.800 13.335 1.00 66.31 69 ASN A N 1
ATOM 527 C CA . ASN A 1 69 ? -24.887 22.917 14.254 1.00 66.31 69 ASN A CA 1
ATOM 528 C C . ASN A 1 69 ? -25.315 24.203 13.523 1.00 66.31 69 ASN A C 1
ATOM 530 O O . ASN A 1 69 ? -25.977 25.044 14.122 1.00 66.31 69 ASN A O 1
ATOM 534 N N . PHE A 1 70 ? -25.013 24.326 12.226 1.00 61.34 70 PHE A N 1
ATOM 535 C CA . PHE A 1 70 ? -25.592 25.325 11.323 1.00 61.34 70 PHE A CA 1
ATOM 536 C C . PHE A 1 70 ? -26.970 24.855 10.820 1.00 61.34 70 PHE A C 1
ATOM 538 O O . PHE A 1 70 ? -27.148 24.495 9.659 1.00 61.34 70 PHE A O 1
ATOM 545 N N . LYS A 1 71 ? -27.969 24.832 11.709 1.00 53.88 71 LYS A N 1
ATOM 546 C CA . LYS A 1 71 ? -29.377 24.789 11.287 1.00 53.88 71 LYS A CA 1
ATOM 547 C C . LYS A 1 71 ? -29.723 26.137 10.635 1.00 53.88 71 LYS A C 1
ATOM 549 O O . LYS A 1 71 ? -29.787 27.140 11.343 1.00 53.88 71 LYS A O 1
ATOM 554 N N . ILE A 1 72 ? -29.908 26.146 9.313 1.00 52.53 72 ILE A N 1
ATOM 555 C CA . ILE A 1 72 ? -30.823 27.078 8.629 1.00 52.53 72 ILE A CA 1
ATOM 556 C C . ILE A 1 72 ? -32.238 26.530 8.817 1.00 52.53 72 ILE A C 1
ATOM 558 O O . ILE A 1 72 ? -32.385 25.286 8.731 1.00 52.53 72 ILE A O 1
#

Sequence (72 aa):
MLNLNDMPIEIPCPDCSHKISETIGNLKKNPTLECPVCGFQFKVNADELKESIKSAEMMLNQLRGSLKNFKI

Solvent-accessible surface area (backbone atoms only — not comparable to full-atom values): 4344 Å² total; per-residue (Å²): 129,90,72,62,43,81,42,72,42,77,44,62,34,94,85,80,60,51,68,44,79,44,32,50,47,52,32,68,77,49,33,67,46,67,35,93,83,80,64,55,70,49,72,52,66,44,63,64,49,50,54,54,48,51,51,51,53,48,53,53,51,50,52,53,53,54,52,67,71,59,72,127

Organism: NCBI:txid472583

Nearest PDB structures (foldseek):
  8oqh-assembly2_B  TM=7.629E-01  e=2.251E-01  Homo sapiens
  6ydh-assembly1_A  TM=6.584E-01  e=1.502E-01  Haloferax volcanii
  1yop-assembly1_A  TM=5.988E-01  e=1.313E-01  Saccharomyces cerevisiae
  5ah5-assembly2_A  TM=4.394E-01  e=1.589E+00  Rhizobium rhizogenes K84

pLDDT: mean 80.61, std 9.82, range [49.38, 92.56]

Secondary structure (DSSP, 8-state):
----TT-EEEEE-TTT-PEEEEEHHHHHH--EEE-TTT--EEE--HHHHHHHHHHHHHHHHHHHHHHHH---